Protein AF-A0A4Y2FHA3-F1 (afdb_monomer_lite)

pLDDT: mean 85.62, std 8.45, range [47.62, 93.88]

Foldseek 3Di:
DDPPDPLVVQLVVFPPDPVCPVVNVVVCCVPPVPLVVVLVVLVVVLLVLLVCLLPDPPQDDPVVVCVVNVVSVVSNVVSPPDVPPDPVVVVVSSLSNDDPVVVVVVVPPPPD

Radius of gyration: 20.84 Å; chains: 1; bounding box: 44×25×58 Å

InterPro domains:
  IPR005312 Domain of unknown function DUF1759 [PF03564] (7-108)

Sequence (112 aa):
MKPGSRAKEFIESYPVISKNYVSAVMALKLRFGKSDLLFEVYFCELIKLITSIVKSDNKLPLDKLYDKIEAQLRVLESLGLKPEENTSWLYPMVESSLTEEVSRAWQRSSLF

Organism: Araneus ventricosus (NCBI:txid182803)

Secondary structure (DSSP, 8-state):
--TT-HHHHHHHTS-S-TTHHHHHHHHHHHHH--HHHHHHHHHHHHHHHHHHHHHSS----HHHHHHHHHHHHHHHHHTT--TTTT-TTHHHHHHHHS-HHHHHHHHHSTT-

Structure (mmCIF, N/CA/C/O backbone):
data_AF-A0A4Y2FHA3-F1
#
_entry.id   AF-A0A4Y2FHA3-F1
#
loop_
_atom_site.group_PDB
_atom_site.id
_atom_site.type_symbol
_atom_site.label_atom_id
_atom_site.label_alt_id
_atom_site.label_comp_id
_atom_site.label_asym_id
_atom_site.label_entity_id
_atom_site.label_seq_id
_atom_site.pdbx_PDB_ins_code
_atom_site.Cartn_x
_atom_site.Cartn_y
_atom_site.Cartn_z
_atom_site.occupancy
_atom_site.B_iso_or_equiv
_atom_site.auth_seq_id
_atom_site.auth_comp_id
_atom_site.auth_asym_id
_atom_site.auth_atom_id
_atom_site.pdbx_PDB_model_num
ATOM 1 N N . MET A 1 1 ? 2.501 -0.691 -23.467 1.00 75.94 1 MET A N 1
ATOM 2 C CA . MET A 1 1 ? 2.616 0.685 -22.919 1.00 75.94 1 MET A CA 1
ATOM 3 C C . MET A 1 1 ? 1.577 1.567 -23.590 1.00 75.94 1 MET A C 1
ATOM 5 O O . MET A 1 1 ? 1.306 1.347 -24.765 1.00 75.94 1 MET A O 1
ATOM 9 N N . LYS A 1 2 ? 0.992 2.539 -22.879 1.00 86.44 2 LYS A N 1
ATOM 10 C CA . LYS A 1 2 ? 0.002 3.458 -23.467 1.00 86.44 2 LYS A CA 1
ATOM 11 C C . LYS A 1 2 ? 0.650 4.263 -24.617 1.00 86.44 2 LYS A C 1
ATOM 13 O O . LYS A 1 2 ? 1.734 4.818 -24.397 1.00 86.44 2 LYS A O 1
ATOM 18 N N . PRO A 1 3 ? 0.047 4.324 -25.821 1.00 89.19 3 PRO A N 1
ATOM 19 C CA . PRO A 1 3 ? 0.535 5.174 -26.908 1.00 89.19 3 PRO A CA 1
ATOM 20 C C . PRO A 1 3 ? 0.650 6.640 -26.463 1.00 89.19 3 PRO A C 1
ATOM 22 O O . PRO A 1 3 ? -0.215 7.124 -25.737 1.00 89.19 3 PRO A O 1
ATOM 25 N N . GLY A 1 4 ? 1.739 7.318 -26.843 1.00 89.38 4 GLY A N 1
ATOM 26 C CA . GLY A 1 4 ? 2.016 8.708 -26.444 1.00 89.38 4 GLY A CA 1
ATOM 27 C C . GLY A 1 4 ? 2.394 8.902 -24.970 1.00 89.38 4 GLY A C 1
ATOM 28 O O . GLY A 1 4 ? 2.410 10.023 -24.477 1.00 89.38 4 GLY A O 1
ATOM 29 N N . SER A 1 5 ? 2.657 7.825 -24.221 1.00 92.75 5 SER A N 1
ATOM 30 C CA . SER A 1 5 ? 3.170 7.962 -22.856 1.00 92.75 5 SER A CA 1
ATOM 31 C C . SER A 1 5 ? 4.664 8.268 -22.854 1.00 92.75 5 SER A C 1
ATOM 33 O O . SER A 1 5 ? 5.436 7.686 -23.613 1.00 92.75 5 SER A O 1
ATOM 35 N N . ARG A 1 6 ? 5.095 9.087 -21.893 1.00 92.38 6 ARG A N 1
ATOM 36 C CA . ARG A 1 6 ? 6.509 9.430 -21.685 1.00 92.38 6 ARG A CA 1
ATOM 37 C C . ARG A 1 6 ? 7.407 8.213 -21.434 1.00 92.38 6 ARG A C 1
ATOM 39 O O . ARG A 1 6 ? 8.595 8.245 -21.734 1.00 92.38 6 ARG A O 1
ATOM 46 N N . ALA A 1 7 ? 6.850 7.138 -20.875 1.00 92.81 7 ALA A N 1
ATOM 47 C CA . ALA A 1 7 ? 7.563 5.877 -20.690 1.00 92.81 7 ALA A CA 1
ATOM 48 C C . ALA A 1 7 ? 7.793 5.150 -22.027 1.00 92.81 7 ALA A C 1
ATOM 50 O O . ALA A 1 7 ? 8.855 4.566 -22.218 1.00 92.81 7 ALA A O 1
ATOM 51 N N . LYS A 1 8 ? 6.828 5.213 -22.958 1.00 92.44 8 LYS A N 1
ATOM 52 C CA . LYS A 1 8 ? 6.964 4.657 -24.310 1.00 92.44 8 LYS A CA 1
ATOM 53 C C . LYS A 1 8 ? 8.050 5.403 -25.091 1.00 92.44 8 LYS A C 1
ATOM 55 O O . LYS A 1 8 ? 8.991 4.762 -25.539 1.00 92.44 8 LYS A O 1
ATOM 60 N N . GLU A 1 9 ? 7.970 6.733 -25.149 1.00 93.12 9 GLU A N 1
ATOM 61 C CA . GLU A 1 9 ? 8.985 7.582 -25.802 1.00 93.12 9 GLU A CA 1
ATOM 62 C C . GLU A 1 9 ? 10.389 7.332 -25.236 1.00 93.12 9 GLU A C 1
ATOM 64 O O . GLU A 1 9 ? 11.378 7.299 -25.961 1.00 93.12 9 GLU A O 1
ATOM 69 N N . PHE A 1 10 ? 10.479 7.115 -23.920 1.00 92.50 10 PHE A N 1
ATOM 70 C CA . PHE A 1 10 ? 11.738 6.796 -23.257 1.00 92.50 10 PHE A CA 1
ATOM 71 C C . PHE A 1 10 ? 12.314 5.438 -23.654 1.00 92.50 10 PHE A C 1
ATOM 73 O O . PHE A 1 10 ? 13.526 5.299 -23.679 1.00 92.50 10 PHE A O 1
ATOM 80 N N . ILE A 1 11 ? 11.483 4.434 -23.932 1.00 91.94 11 ILE A N 1
ATOM 81 C CA . ILE A 1 11 ? 11.961 3.126 -24.400 1.00 91.94 11 ILE A CA 1
ATOM 82 C C . ILE A 1 11 ? 12.309 3.159 -25.881 1.00 91.94 11 ILE A C 1
ATOM 84 O O . ILE A 1 11 ? 13.258 2.504 -26.295 1.00 91.94 11 ILE A O 1
ATOM 88 N N . GLU A 1 12 ? 11.589 3.948 -26.673 1.00 92.50 12 GLU A N 1
ATOM 89 C CA . GLU A 1 12 ? 11.861 4.107 -28.103 1.00 92.50 12 GLU A CA 1
ATOM 90 C C . GLU A 1 12 ? 13.218 4.775 -28.384 1.00 92.50 12 GLU A C 1
ATOM 92 O O . GLU A 1 12 ? 13.755 4.609 -29.475 1.00 92.50 12 GLU A O 1
ATOM 97 N N . SER A 1 13 ? 13.823 5.463 -27.406 1.00 91.38 13 SER A N 1
ATOM 98 C CA . SER A 1 13 ? 15.189 5.991 -27.538 1.00 91.38 13 SER A CA 1
ATOM 99 C C . SER A 1 13 ? 16.287 4.925 -27.419 1.00 91.38 13 SER A C 1
ATOM 101 O O . SER A 1 13 ? 17.438 5.192 -27.768 1.00 91.38 13 SER A O 1
ATOM 103 N N . TYR A 1 14 ? 15.964 3.726 -26.928 1.00 92.00 14 TYR A N 1
ATOM 104 C CA . TYR A 1 14 ? 16.908 2.622 -26.783 1.00 92.00 14 TYR A CA 1
ATOM 105 C C . TYR A 1 14 ? 16.980 1.822 -28.096 1.00 92.00 14 TYR A C 1
ATOM 107 O O . TYR A 1 14 ? 15.957 1.316 -28.558 1.00 92.00 14 TYR A O 1
ATOM 115 N N . PRO A 1 15 ? 18.174 1.621 -28.691 1.00 93.19 15 PRO A N 1
ATOM 116 C CA . PRO A 1 15 ? 18.325 0.725 -29.835 1.00 93.19 15 PRO A CA 1
ATOM 117 C C . PRO A 1 15 ? 17.862 -0.703 -29.518 1.00 93.19 15 PRO A C 1
ATOM 119 O O . PRO A 1 15 ? 18.141 -1.223 -28.430 1.00 93.19 15 PRO A O 1
ATOM 122 N N . VAL A 1 16 ? 17.202 -1.350 -30.485 1.00 91.44 16 VAL A N 1
ATOM 123 C CA . VAL A 1 16 ? 16.641 -2.708 -30.359 1.00 91.44 16 VAL A CA 1
ATOM 124 C C . VAL A 1 16 ? 17.742 -3.758 -30.526 1.00 91.44 16 VAL A C 1
ATOM 126 O O . VAL A 1 16 ? 17.860 -4.421 -31.552 1.00 91.44 16 VAL A O 1
ATOM 129 N N . ILE A 1 17 ? 18.587 -3.884 -29.506 1.00 93.50 17 ILE A N 1
ATOM 130 C CA . ILE A 1 17 ? 19.658 -4.882 -29.434 1.00 93.50 17 ILE A CA 1
ATOM 131 C C . ILE A 1 17 ? 19.571 -5.653 -28.117 1.00 93.50 17 ILE A C 1
ATOM 133 O O . ILE A 1 17 ? 19.248 -5.087 -27.072 1.00 93.50 17 ILE A O 1
ATOM 137 N N . SER A 1 18 ? 19.920 -6.941 -28.152 1.00 89.88 18 SER A N 1
ATOM 138 C CA . SER A 1 18 ? 19.802 -7.856 -27.005 1.00 89.88 18 SER A CA 1
ATOM 139 C C . SER A 1 18 ? 20.476 -7.334 -25.733 1.00 89.88 18 SER A C 1
ATOM 141 O O . SER A 1 18 ? 19.909 -7.407 -24.645 1.00 89.88 18 SER A O 1
ATOM 143 N N . LYS A 1 19 ? 21.661 -6.734 -25.883 1.00 91.75 19 LYS A N 1
ATOM 144 C CA . LYS A 1 19 ? 22.442 -6.157 -24.779 1.00 91.75 19 LYS A CA 1
ATOM 145 C C . LYS A 1 19 ? 21.721 -5.017 -24.054 1.00 91.75 19 LYS A C 1
ATOM 147 O O . LYS A 1 19 ? 21.995 -4.774 -22.886 1.00 91.75 19 LYS A O 1
ATOM 152 N N . ASN A 1 20 ? 20.812 -4.321 -24.732 1.00 91.50 20 ASN A N 1
ATOM 153 C CA . ASN A 1 20 ? 20.215 -3.085 -24.243 1.00 91.50 20 ASN A CA 1
ATOM 154 C C . ASN A 1 20 ? 18.893 -3.308 -23.490 1.00 91.50 20 ASN A C 1
ATOM 156 O O . ASN A 1 20 ? 18.427 -2.403 -22.803 1.00 91.50 20 ASN A O 1
ATOM 160 N N . TYR A 1 21 ? 18.305 -4.512 -23.552 1.00 92.00 21 TYR A N 1
ATOM 161 C CA . TYR A 1 21 ? 17.062 -4.819 -22.831 1.00 92.00 21 TYR A CA 1
ATOM 162 C C . TYR A 1 21 ? 17.213 -4.676 -21.315 1.00 92.00 21 TYR A C 1
ATOM 164 O O . TYR A 1 21 ? 16.357 -4.078 -20.666 1.00 92.00 21 TYR A O 1
ATOM 172 N N . VAL A 1 22 ? 18.315 -5.174 -20.747 1.00 93.88 22 VAL A N 1
ATOM 173 C CA . VAL A 1 22 ? 18.564 -5.089 -19.300 1.00 93.88 22 VAL A CA 1
ATOM 174 C C . VAL A 1 22 ? 18.679 -3.627 -18.862 1.00 93.88 22 VAL A C 1
ATOM 176 O O . VAL A 1 22 ? 18.017 -3.214 -17.910 1.00 93.88 22 VAL A O 1
ATOM 179 N N . SER A 1 23 ? 19.448 -2.820 -19.599 1.00 92.94 23 SER A N 1
ATOM 180 C CA . SER A 1 23 ? 19.623 -1.389 -19.329 1.00 92.94 23 SER A CA 1
ATOM 181 C C . SER A 1 23 ? 18.323 -0.600 -19.493 1.00 92.94 23 SER A C 1
ATOM 183 O O . SER A 1 23 ? 18.027 0.253 -18.661 1.00 92.94 23 SER A O 1
ATOM 185 N N . ALA A 1 24 ? 17.517 -0.909 -20.511 1.00 93.81 24 ALA A N 1
ATOM 186 C CA . ALA A 1 24 ? 16.218 -0.282 -20.742 1.00 93.81 24 ALA A CA 1
ATOM 187 C C . ALA A 1 24 ? 15.229 -0.568 -19.596 1.00 93.81 24 ALA A C 1
ATOM 189 O O . ALA A 1 24 ? 14.578 0.344 -19.085 1.00 93.81 24 ALA A O 1
ATOM 190 N N . VAL A 1 25 ? 15.158 -1.823 -19.134 1.00 93.00 25 VAL A N 1
ATOM 191 C CA . VAL A 1 25 ? 14.317 -2.216 -17.990 1.00 93.00 25 VAL A CA 1
ATOM 192 C C . VAL A 1 25 ? 14.805 -1.563 -16.698 1.00 93.00 25 VAL A C 1
ATOM 194 O O . VAL A 1 25 ? 13.994 -1.041 -15.932 1.00 93.00 25 VAL A O 1
ATOM 197 N N . MET A 1 26 ? 16.117 -1.556 -16.450 1.00 93.31 26 MET A N 1
ATOM 198 C CA . MET A 1 26 ? 16.691 -0.913 -15.266 1.00 93.31 26 MET A CA 1
ATOM 199 C C . MET A 1 26 ? 16.405 0.592 -15.258 1.00 93.31 26 MET A C 1
ATOM 201 O O . MET A 1 26 ? 15.965 1.130 -14.244 1.00 93.31 26 MET A O 1
ATOM 205 N N . ALA A 1 27 ? 16.574 1.262 -16.396 1.00 92.62 27 ALA A N 1
ATOM 206 C CA . ALA A 1 27 ? 16.309 2.687 -16.520 1.00 92.62 27 ALA A CA 1
ATOM 207 C C . ALA A 1 27 ? 14.814 3.024 -16.383 1.00 92.62 27 ALA A C 1
ATOM 209 O O . ALA A 1 27 ? 14.470 4.040 -15.779 1.00 92.62 27 ALA A O 1
ATOM 210 N N . LEU A 1 28 ? 13.913 2.157 -16.865 1.00 93.00 28 LEU A N 1
ATOM 211 C CA . LEU A 1 28 ? 12.475 2.282 -16.604 1.00 93.00 28 LEU A CA 1
ATOM 212 C C . LEU A 1 28 ? 12.158 2.200 -15.113 1.00 93.00 28 LEU A C 1
ATOM 214 O O . LEU A 1 28 ? 11.427 3.049 -14.604 1.00 93.00 28 LEU A O 1
ATOM 218 N N . LYS A 1 29 ? 12.704 1.196 -14.416 1.00 91.12 29 LYS A N 1
ATOM 219 C CA . LYS A 1 29 ? 12.511 1.034 -12.970 1.00 91.12 29 LYS A CA 1
ATOM 220 C C . LYS A 1 29 ? 13.038 2.249 -12.213 1.00 91.12 29 LYS A C 1
ATOM 222 O O . LYS A 1 29 ? 12.310 2.810 -11.410 1.00 91.12 29 LYS A O 1
ATOM 227 N N . LEU A 1 30 ? 14.239 2.720 -12.540 1.00 90.25 30 LEU A N 1
ATOM 228 C CA . LEU A 1 30 ? 14.836 3.889 -11.896 1.00 90.25 30 LEU A CA 1
ATOM 229 C C . LEU A 1 30 ? 14.007 5.164 -12.115 1.00 90.25 30 LEU A C 1
ATOM 231 O O . LEU A 1 30 ? 13.823 5.967 -11.204 1.00 90.25 30 LEU A O 1
ATOM 235 N N . ARG A 1 31 ? 13.508 5.370 -13.338 1.00 91.12 31 ARG A N 1
ATOM 236 C CA . ARG A 1 31 ? 12.826 6.613 -13.710 1.00 91.12 31 ARG A CA 1
ATOM 237 C C . ARG A 1 31 ? 11.355 6.644 -13.297 1.00 91.12 31 ARG A C 1
ATOM 239 O O . ARG A 1 31 ? 10.852 7.707 -12.931 1.00 91.12 31 ARG A O 1
ATOM 246 N N . PHE A 1 32 ? 10.665 5.509 -13.394 1.00 89.44 32 PHE A N 1
ATOM 247 C CA . PHE A 1 32 ? 9.211 5.415 -13.233 1.00 89.44 32 PHE A CA 1
ATOM 248 C C . PHE A 1 32 ? 8.771 4.457 -12.121 1.00 89.44 32 PHE A C 1
ATOM 250 O O . PHE A 1 32 ? 7.669 4.610 -11.606 1.00 89.44 32 PHE A O 1
ATOM 257 N N . GLY A 1 33 ? 9.609 3.502 -11.719 1.00 86.06 33 GLY A N 1
ATOM 258 C CA . GLY A 1 33 ? 9.349 2.562 -10.625 1.00 86.06 33 GLY A CA 1
ATOM 259 C C . GLY A 1 33 ? 9.665 3.154 -9.253 1.00 86.06 33 GLY A C 1
ATOM 260 O O . GLY A 1 33 ? 10.402 2.549 -8.484 1.00 86.06 33 GLY A O 1
ATOM 261 N N . LYS A 1 34 ? 9.137 4.349 -8.962 1.00 87.62 34 LYS A N 1
ATOM 262 C CA . LYS A 1 34 ? 9.306 5.042 -7.676 1.00 87.62 34 LYS A CA 1
ATOM 263 C C . LYS A 1 34 ? 8.433 4.388 -6.598 1.00 87.62 34 LYS A C 1
ATOM 265 O O . LYS A 1 34 ? 7.387 4.932 -6.245 1.00 87.62 34 LYS A O 1
ATOM 270 N N . SER A 1 35 ? 8.845 3.212 -6.126 1.00 86.19 35 SER A N 1
ATOM 271 C CA . SER A 1 35 ? 8.149 2.443 -5.084 1.00 86.19 35 SER A CA 1
ATOM 272 C C . SER A 1 35 ? 7.916 3.262 -3.821 1.00 86.19 35 SER A C 1
ATOM 274 O O . SER A 1 35 ? 6.816 3.219 -3.291 1.00 86.19 35 SER A O 1
ATOM 276 N N . ASP A 1 36 ? 8.892 4.070 -3.409 1.00 85.56 36 ASP A N 1
ATOM 277 C CA . ASP A 1 36 ? 8.820 4.856 -2.169 1.00 85.56 36 ASP A CA 1
ATOM 278 C C . ASP A 1 36 ? 7.729 5.933 -2.245 1.00 85.56 36 ASP A C 1
ATOM 280 O O . ASP A 1 36 ? 6.916 6.081 -1.340 1.00 85.56 36 ASP A O 1
ATOM 284 N N . LEU A 1 37 ? 7.633 6.629 -3.384 1.00 88.19 37 LEU A N 1
ATOM 285 C CA . LEU A 1 37 ? 6.557 7.595 -3.619 1.00 88.19 37 LEU A CA 1
ATOM 286 C C . LEU A 1 37 ? 5.190 6.901 -3.629 1.00 88.19 37 LEU A C 1
ATOM 288 O O . LEU A 1 37 ? 4.204 7.433 -3.127 1.00 88.19 37 LEU A O 1
ATOM 292 N N . LEU A 1 38 ? 5.120 5.718 -4.239 1.00 88.88 38 LEU A N 1
ATOM 293 C CA . LEU A 1 38 ? 3.885 4.952 -4.298 1.00 88.88 38 LEU A CA 1
ATOM 294 C C . LEU A 1 38 ? 3.478 4.454 -2.902 1.00 88.88 38 LEU A C 1
ATOM 296 O O . LEU A 1 38 ? 2.299 4.504 -2.563 1.00 88.88 38 LEU A O 1
ATOM 300 N N . PHE A 1 39 ? 4.452 4.055 -2.083 1.00 89.38 39 PHE A N 1
ATOM 301 C CA . PHE A 1 39 ? 4.258 3.707 -0.682 1.00 89.38 39 PHE A CA 1
ATOM 302 C C . PHE A 1 39 ? 3.663 4.885 0.090 1.00 89.38 39 PHE A C 1
ATOM 304 O O . PHE A 1 39 ? 2.636 4.720 0.740 1.00 89.38 39 PHE A O 1
ATOM 311 N N . GLU A 1 40 ? 4.238 6.086 -0.035 1.00 88.69 40 GLU A N 1
ATOM 312 C CA . GLU A 1 40 ? 3.708 7.293 0.614 1.00 88.69 40 GLU A CA 1
ATOM 313 C C . GLU A 1 40 ? 2.255 7.579 0.212 1.00 88.69 40 GLU A C 1
ATOM 315 O O . GLU A 1 40 ? 1.432 7.923 1.063 1.00 88.69 40 GLU A O 1
ATOM 320 N N . VAL A 1 41 ? 1.915 7.410 -1.071 1.00 91.06 41 VAL A N 1
ATOM 321 C CA . VAL A 1 41 ? 0.546 7.608 -1.570 1.00 91.06 41 VAL A CA 1
ATOM 322 C C . VAL A 1 41 ? -0.424 6.618 -0.928 1.00 91.06 41 VAL A C 1
ATOM 324 O O . VAL A 1 41 ? -1.424 7.055 -0.356 1.00 91.06 41 VAL A O 1
ATOM 327 N N . TYR A 1 42 ? -0.126 5.317 -0.965 1.00 90.12 42 TYR A N 1
ATOM 328 C CA . TYR A 1 42 ? -0.991 4.296 -0.361 1.00 90.12 42 TYR A CA 1
ATOM 329 C C . TYR A 1 42 ? -1.071 4.432 1.163 1.00 90.12 42 TYR A C 1
ATOM 331 O O . TYR A 1 42 ? -2.137 4.268 1.753 1.00 90.12 42 TYR A O 1
ATOM 339 N N . PHE A 1 43 ? 0.019 4.832 1.812 1.00 89.12 43 PHE A N 1
ATOM 340 C CA . PHE A 1 43 ? 0.033 5.117 3.242 1.00 89.12 43 PHE A CA 1
ATOM 341 C C . PHE A 1 43 ? -0.878 6.308 3.582 1.00 89.12 43 PHE A C 1
ATOM 343 O O . PHE A 1 43 ? -1.695 6.244 4.503 1.00 89.12 43 PHE A O 1
ATOM 350 N N . CYS A 1 44 ? -0.821 7.378 2.785 1.00 90.62 44 CYS A N 1
ATOM 351 C CA . CYS A 1 44 ? -1.738 8.508 2.912 1.00 90.62 44 CYS A CA 1
ATOM 352 C C . CYS A 1 44 ? -3.198 8.108 2.655 1.00 90.62 44 CYS A C 1
ATOM 354 O O . CYS A 1 44 ? -4.099 8.627 3.315 1.00 90.62 44 CYS A O 1
ATOM 356 N N . GLU A 1 45 ? -3.462 7.217 1.699 1.00 91.31 45 GLU A N 1
ATOM 357 C CA . GLU A 1 45 ? -4.804 6.685 1.441 1.00 91.31 45 GLU A CA 1
ATOM 358 C C . GLU A 1 45 ? -5.334 5.866 2.618 1.00 91.31 45 GLU A C 1
ATOM 360 O O . GLU A 1 45 ? -6.485 6.061 3.013 1.00 91.31 45 GLU A O 1
ATOM 365 N N . LEU A 1 46 ? -4.494 5.034 3.236 1.00 90.69 46 LEU A N 1
ATOM 366 C CA . LEU A 1 46 ? -4.839 4.291 4.445 1.00 90.69 46 LEU A CA 1
ATOM 367 C C . LEU A 1 46 ? -5.203 5.242 5.598 1.00 90.69 46 LEU A C 1
ATOM 369 O O . LEU A 1 46 ? -6.245 5.074 6.233 1.00 90.69 46 LEU A O 1
ATOM 373 N N . ILE A 1 47 ? -4.406 6.293 5.829 1.00 89.69 47 ILE A N 1
ATOM 374 C CA . ILE A 1 47 ? -4.711 7.317 6.843 1.00 89.69 47 ILE A CA 1
ATOM 375 C C . ILE A 1 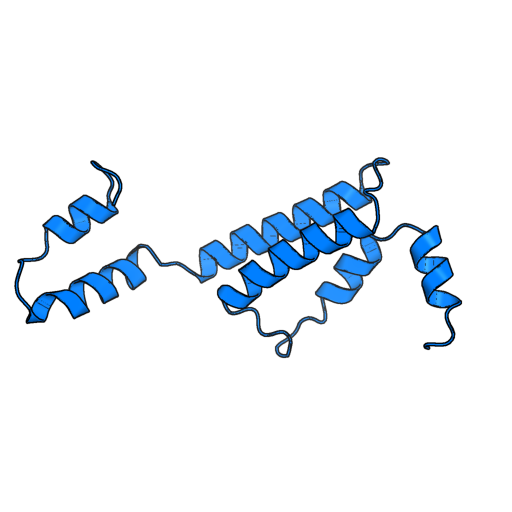47 ? -6.040 8.011 6.541 1.00 89.69 47 ILE A C 1
ATOM 377 O O . ILE A 1 47 ? -6.856 8.204 7.446 1.00 89.69 47 ILE A O 1
ATOM 381 N N . LYS A 1 48 ? -6.285 8.390 5.282 1.00 89.81 48 LYS A N 1
ATOM 382 C CA . LYS A 1 48 ? -7.544 9.031 4.870 1.00 89.81 48 LYS A CA 1
ATOM 383 C C . LYS A 1 48 ? -8.737 8.110 5.088 1.00 89.81 48 LYS A C 1
ATOM 385 O O . LYS A 1 48 ? -9.764 8.578 5.576 1.00 89.81 48 LYS A O 1
ATOM 390 N N . LEU A 1 49 ? -8.597 6.827 4.760 1.00 89.62 49 LEU A N 1
ATOM 391 C CA . LEU A 1 49 ? -9.623 5.817 4.984 1.00 89.62 49 LEU A CA 1
ATOM 392 C C . LEU A 1 49 ? -9.985 5.748 6.467 1.00 89.62 49 LEU A C 1
ATOM 394 O O . LEU A 1 49 ? -11.141 5.994 6.809 1.00 89.62 49 LEU A O 1
ATOM 398 N N . ILE A 1 50 ? -9.001 5.526 7.339 1.00 87.81 50 ILE A N 1
ATOM 399 C CA . ILE A 1 50 ? -9.215 5.440 8.789 1.00 87.81 50 ILE A CA 1
ATOM 400 C C . ILE A 1 50 ? -9.817 6.738 9.330 1.00 87.81 50 ILE A C 1
ATOM 402 O O . ILE A 1 50 ? -10.848 6.717 9.994 1.00 87.81 50 ILE A O 1
ATOM 406 N N . THR A 1 51 ? -9.253 7.887 8.957 1.00 86.88 51 THR A N 1
ATOM 407 C CA . THR A 1 51 ? -9.759 9.201 9.380 1.00 86.88 51 THR A CA 1
ATOM 408 C C . THR A 1 51 ? -11.209 9.427 8.953 1.00 86.88 51 THR A C 1
ATOM 410 O O . THR A 1 51 ? -11.977 10.036 9.697 1.00 86.88 51 THR A O 1
ATOM 413 N N . SER A 1 52 ? -11.600 8.961 7.762 1.00 86.81 52 SER A N 1
ATOM 414 C CA . SER A 1 52 ? -12.979 9.091 7.289 1.00 86.81 52 SER A CA 1
ATOM 415 C C . SER A 1 52 ? -13.949 8.300 8.162 1.00 86.81 52 SER A C 1
ATOM 417 O O . SER A 1 52 ? -14.982 8.842 8.533 1.00 86.81 52 SER A O 1
A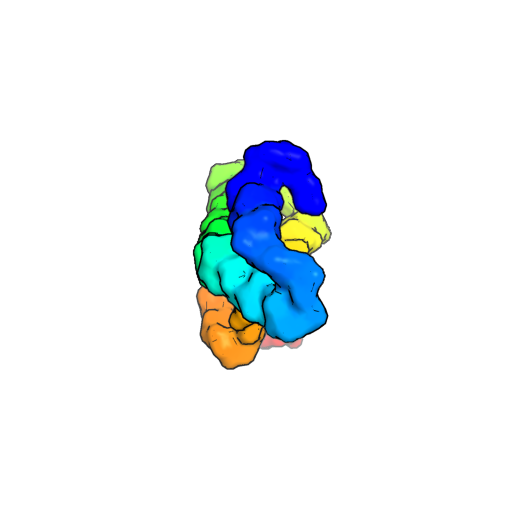TOM 419 N N . ILE A 1 53 ? -13.572 7.084 8.570 1.00 85.19 53 ILE A N 1
ATOM 420 C CA . ILE A 1 53 ? -14.380 6.219 9.438 1.00 85.19 53 ILE A CA 1
ATOM 421 C C . ILE A 1 53 ? -14.529 6.842 10.823 1.00 85.19 53 ILE A C 1
ATOM 423 O O . ILE A 1 53 ? -15.636 6.899 11.341 1.00 85.19 53 ILE A O 1
ATOM 427 N N . VAL A 1 54 ? -13.436 7.370 11.383 1.00 81.94 54 VAL A N 1
ATOM 428 C CA . VAL A 1 54 ? -13.437 8.019 12.704 1.00 81.94 54 VAL A CA 1
ATOM 429 C C . VAL A 1 54 ? -14.309 9.277 12.723 1.00 81.94 54 VAL A C 1
ATOM 431 O O . VAL A 1 54 ? -14.996 9.542 13.705 1.00 81.94 54 VAL A O 1
ATOM 434 N N . LYS A 1 55 ? -14.272 10.085 11.654 1.00 79.94 55 LYS A N 1
ATOM 435 C CA . LYS A 1 55 ? -14.993 11.369 11.591 1.00 79.94 55 LYS A CA 1
ATOM 436 C C . LYS A 1 55 ? -16.444 11.243 11.141 1.00 79.94 55 LYS A C 1
ATOM 438 O O . LYS A 1 55 ? -17.235 12.142 11.414 1.00 79.94 55 LYS A O 1
ATOM 443 N N . SER A 1 56 ? -16.780 10.202 10.389 1.00 72.19 56 SER A N 1
ATOM 444 C CA . SER A 1 56 ? -18.139 9.994 9.905 1.00 72.19 56 SER A CA 1
ATOM 445 C C . SER A 1 56 ? -18.942 9.169 10.903 1.00 72.19 56 SER A C 1
ATOM 447 O O . SER A 1 56 ? -18.467 8.139 11.364 1.00 72.19 56 SER A O 1
ATOM 449 N N . ASP A 1 57 ? -20.203 9.531 11.140 1.00 63.72 57 ASP A N 1
ATOM 450 C CA . ASP A 1 57 ? -21.147 8.643 11.845 1.00 63.72 57 ASP A CA 1
ATOM 451 C C . ASP A 1 57 ? -21.529 7.411 10.982 1.00 63.72 57 ASP A C 1
ATOM 453 O O . ASP A 1 57 ? -22.197 6.478 11.424 1.00 63.72 57 ASP A O 1
ATOM 457 N N . ASN A 1 58 ? -21.047 7.370 9.729 1.00 62.19 58 ASN A N 1
ATOM 458 C CA . ASN A 1 58 ? -21.125 6.227 8.824 1.00 62.19 58 ASN A CA 1
ATOM 459 C C . ASN A 1 58 ? -20.087 5.168 9.199 1.00 62.19 58 ASN A C 1
ATOM 461 O O . ASN A 1 58 ? -19.067 4.975 8.532 1.00 62.19 58 ASN A O 1
ATOM 465 N N . LYS A 1 59 ? -20.391 4.437 10.265 1.00 70.62 59 LYS A N 1
ATOM 466 C CA . LYS A 1 59 ? -19.656 3.236 10.650 1.00 70.62 59 LYS A CA 1
ATOM 467 C C . LYS A 1 59 ? -19.800 2.192 9.541 1.00 70.62 59 LYS A C 1
ATOM 469 O O . LYS A 1 59 ? -20.894 1.696 9.272 1.00 70.62 59 LYS A O 1
ATOM 474 N N . LEU A 1 60 ? -18.693 1.880 8.866 1.00 79.88 60 LEU A N 1
ATOM 475 C CA . LEU A 1 60 ? -18.647 0.735 7.960 1.00 79.88 60 LEU A CA 1
ATOM 476 C C . LEU A 1 60 ? -18.887 -0.550 8.770 1.00 79.88 60 LEU A C 1
ATOM 478 O O . LEU A 1 60 ? -18.378 -0.661 9.888 1.00 79.88 60 LEU A O 1
ATOM 482 N N . PRO A 1 61 ? -19.612 -1.532 8.212 1.00 86.75 61 PRO A N 1
ATOM 483 C CA . PRO A 1 61 ? -19.611 -2.892 8.735 1.00 86.75 61 PRO A CA 1
ATOM 484 C C . PRO A 1 61 ? -18.175 -3.402 8.942 1.00 86.75 61 PRO A C 1
ATOM 486 O O . PRO A 1 61 ? -17.291 -3.100 8.134 1.00 86.75 61 PRO A O 1
ATOM 489 N N . LEU A 1 62 ? -17.940 -4.138 10.033 1.00 85.44 62 L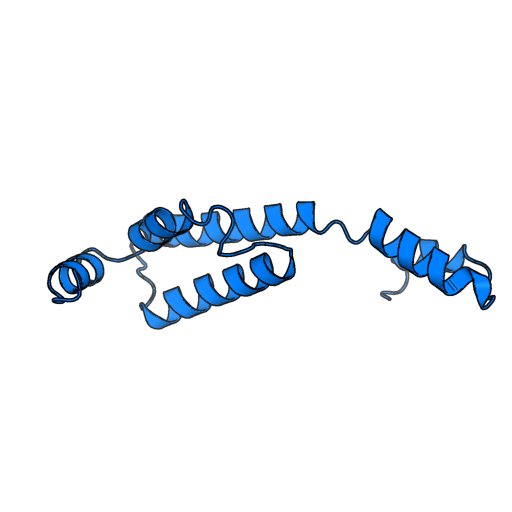EU A N 1
ATOM 490 C CA . LEU A 1 62 ? -16.596 -4.552 10.458 1.00 85.44 62 LEU A CA 1
ATOM 491 C C . LEU A 1 62 ? -15.877 -5.410 9.403 1.00 85.44 62 LEU A C 1
ATOM 493 O O . LEU A 1 62 ? -14.681 -5.243 9.195 1.00 85.44 62 LEU A O 1
ATOM 497 N N . ASP A 1 63 ? -16.614 -6.269 8.701 1.00 89.62 63 ASP A N 1
ATOM 498 C CA . ASP A 1 63 ? -16.142 -7.065 7.562 1.00 89.62 63 ASP A CA 1
ATOM 499 C C . ASP A 1 63 ? -15.602 -6.170 6.437 1.00 89.62 63 ASP A C 1
ATOM 501 O O . ASP A 1 63 ? -14.463 -6.317 6.000 1.00 89.62 63 ASP A O 1
ATOM 505 N N . LYS A 1 64 ? -16.368 -5.150 6.037 1.00 89.69 64 LYS A N 1
ATOM 506 C CA . LYS A 1 64 ? -15.950 -4.209 4.986 1.00 89.69 64 LYS A CA 1
ATOM 507 C C . LYS A 1 64 ? -14.781 -3.332 5.413 1.00 89.69 64 LYS A C 1
ATOM 509 O O . LYS A 1 64 ? -13.993 -2.910 4.567 1.00 89.69 64 LYS A O 1
ATOM 514 N N . LEU A 1 65 ? -14.712 -2.987 6.697 1.00 88.50 65 LEU A N 1
ATOM 515 C CA . LEU A 1 65 ? -13.590 -2.248 7.263 1.00 88.50 65 LEU A CA 1
ATOM 516 C C . LEU A 1 65 ? -12.307 -3.077 7.172 1.00 88.50 65 LEU A C 1
ATOM 518 O O . LEU A 1 65 ? -11.304 -2.587 6.651 1.00 88.50 65 LEU A O 1
ATOM 522 N N . TYR A 1 66 ? -12.377 -4.331 7.621 1.00 89.38 66 TYR A N 1
ATOM 523 C CA . TYR A 1 66 ? -11.279 -5.284 7.550 1.00 89.38 66 TYR A CA 1
ATOM 524 C C . TYR A 1 66 ? -10.787 -5.457 6.111 1.00 89.38 66 TYR A C 1
ATOM 526 O O . TYR A 1 66 ? -9.621 -5.180 5.843 1.00 89.38 66 TYR A O 1
ATOM 534 N N . ASP A 1 67 ? -11.680 -5.782 5.171 1.00 92.12 67 ASP A N 1
ATOM 535 C CA . ASP A 1 67 ? -11.320 -6.005 3.765 1.00 92.12 67 ASP A CA 1
ATOM 536 C C . ASP A 1 67 ? -10.595 -4.802 3.147 1.00 92.12 67 ASP A C 1
ATOM 538 O O . ASP A 1 67 ? -9.636 -4.953 2.387 1.00 92.12 67 ASP A O 1
ATOM 542 N N . LYS A 1 68 ? -11.038 -3.580 3.469 1.00 90.56 68 LYS A N 1
ATOM 543 C CA . LYS A 1 68 ? -10.424 -2.357 2.938 1.00 90.56 68 LYS A CA 1
ATOM 544 C C . LYS A 1 68 ? -9.049 -2.075 3.533 1.00 90.56 68 LYS A C 1
ATOM 546 O O . LYS A 1 68 ? -8.163 -1.651 2.791 1.00 90.56 68 LYS A O 1
ATOM 551 N N . ILE A 1 69 ? -8.882 -2.258 4.843 1.00 89.38 69 ILE A N 1
ATOM 552 C CA . ILE A 1 69 ? -7.586 -2.077 5.508 1.00 89.38 69 ILE A CA 1
ATOM 553 C C . ILE A 1 69 ? -6.607 -3.141 5.004 1.00 89.38 69 ILE A C 1
ATOM 555 O O . ILE A 1 6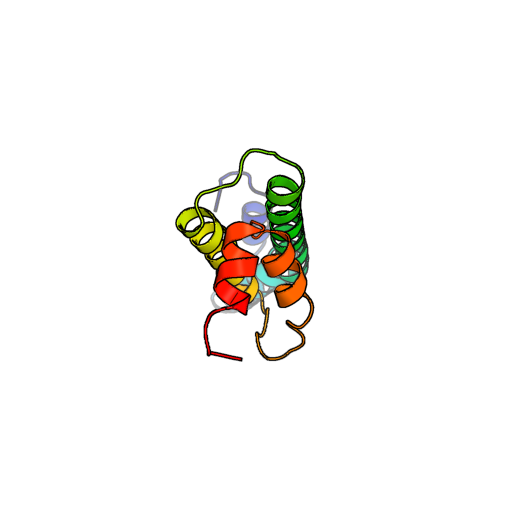9 ? -5.517 -2.797 4.560 1.00 89.38 69 ILE A O 1
ATOM 559 N N . GLU A 1 70 ? -7.026 -4.404 4.974 1.00 89.88 70 GLU A N 1
ATOM 560 C CA . GLU A 1 70 ? -6.239 -5.543 4.491 1.00 89.88 70 GLU A CA 1
ATOM 561 C C . GLU A 1 70 ? -5.788 -5.359 3.033 1.00 89.88 70 GLU A C 1
ATOM 563 O O . GLU A 1 70 ? -4.625 -5.585 2.697 1.00 89.88 70 GLU A O 1
ATOM 568 N N . ALA A 1 71 ? -6.673 -4.878 2.153 1.00 92.31 71 ALA A N 1
ATOM 569 C CA . ALA A 1 71 ? -6.316 -4.590 0.765 1.00 92.31 71 ALA A CA 1
ATOM 570 C C . ALA A 1 71 ? -5.214 -3.522 0.651 1.00 92.31 71 ALA A C 1
ATOM 572 O O . ALA A 1 71 ? -4.302 -3.665 -0.163 1.00 92.31 71 ALA A O 1
ATOM 573 N N . GLN A 1 72 ? -5.279 -2.466 1.467 1.00 89.06 72 GLN A N 1
ATOM 574 C CA . GLN A 1 72 ? -4.266 -1.406 1.494 1.00 89.06 72 GLN A CA 1
ATOM 575 C C . GLN A 1 72 ? -2.940 -1.905 2.080 1.00 89.06 72 GLN A C 1
ATOM 577 O O . GLN A 1 72 ? -1.879 -1.627 1.519 1.00 89.06 72 GLN A O 1
ATOM 582 N N . LEU A 1 73 ? -2.986 -2.697 3.156 1.00 90.00 73 LEU A N 1
ATOM 583 C CA . LEU A 1 73 ? -1.796 -3.308 3.750 1.00 90.00 73 LEU A CA 1
ATOM 584 C C . LEU A 1 73 ? -1.079 -4.228 2.766 1.00 90.00 73 LEU A C 1
ATOM 586 O O . LEU A 1 73 ? 0.125 -4.092 2.592 1.00 90.00 73 LEU A O 1
ATOM 590 N N . ARG A 1 74 ? -1.810 -5.066 2.029 1.00 90.81 74 ARG A N 1
ATOM 591 C CA . ARG A 1 74 ? -1.234 -5.950 1.004 1.00 90.81 74 ARG A CA 1
ATOM 592 C C . ARG A 1 74 ? -0.489 -5.191 -0.092 1.00 90.81 74 ARG A C 1
ATOM 594 O O . ARG A 1 74 ? 0.544 -5.644 -0.588 1.00 90.81 74 ARG A O 1
ATOM 601 N N . VAL A 1 75 ? -1.005 -4.028 -0.489 1.00 90.50 75 VAL A N 1
ATOM 602 C CA . VAL A 1 75 ? -0.314 -3.157 -1.445 1.00 90.50 75 VAL A CA 1
ATOM 603 C C . VAL A 1 75 ? 0.957 -2.589 -0.818 1.00 90.50 75 VAL A C 1
ATOM 605 O O . VAL A 1 75 ? 2.014 -2.656 -1.444 1.00 90.50 75 VAL A O 1
ATOM 608 N N . LEU A 1 76 ? 0.887 -2.093 0.417 1.00 90.12 76 LEU A N 1
ATOM 609 C CA . LEU A 1 76 ? 2.052 -1.577 1.137 1.00 90.12 76 LEU A CA 1
ATOM 610 C C . LEU A 1 76 ? 3.129 -2.654 1.346 1.00 90.12 76 LEU A C 1
ATOM 612 O O . LEU A 1 76 ? 4.307 -2.374 1.134 1.00 90.12 76 LEU A O 1
ATOM 616 N N . GLU A 1 77 ? 2.749 -3.891 1.665 1.00 89.38 77 GLU A N 1
ATOM 617 C CA . GLU A 1 77 ? 3.653 -5.046 1.767 1.00 89.38 77 GLU A CA 1
ATOM 618 C C . GLU A 1 77 ? 4.368 -5.321 0.445 1.00 89.38 77 GLU A C 1
ATOM 620 O O . GLU A 1 77 ? 5.591 -5.462 0.412 1.00 89.38 77 GLU A O 1
ATOM 625 N N . SER A 1 78 ? 3.639 -5.290 -0.677 1.00 89.44 78 SER A N 1
ATOM 626 C CA . SER A 1 78 ? 4.240 -5.443 -2.010 1.00 89.44 78 SER A CA 1
ATOM 627 C C . SER A 1 78 ? 5.229 -4.325 -2.372 1.00 89.44 78 SER A C 1
ATOM 629 O O . SER A 1 78 ? 6.087 -4.510 -3.237 1.00 89.44 78 SER A O 1
ATOM 631 N N . LEU A 1 79 ? 5.120 -3.172 -1.703 1.00 88.50 79 LEU A N 1
ATOM 632 C CA . LEU A 1 79 ? 5.995 -2.009 -1.859 1.00 88.50 79 LEU A CA 1
ATOM 633 C C . LEU A 1 79 ? 7.130 -1.966 -0.828 1.00 88.50 79 LEU A C 1
ATOM 635 O O . LEU A 1 79 ? 7.940 -1.044 -0.875 1.00 88.50 79 LEU A O 1
ATOM 639 N N . GLY A 1 80 ? 7.225 -2.963 0.055 1.00 84.56 80 GLY A N 1
ATOM 640 C CA . GLY A 1 80 ? 8.314 -3.094 1.019 1.00 84.56 80 GLY A CA 1
ATOM 641 C C . GLY A 1 80 ? 7.936 -2.814 2.472 1.00 84.56 80 GLY A C 1
ATOM 642 O O . GLY A 1 80 ? 8.842 -2.745 3.301 1.00 84.56 80 GLY A O 1
ATOM 643 N N . LEU A 1 81 ? 6.644 -2.687 2.813 1.00 84.31 81 LEU A N 1
ATOM 644 C CA . LEU A 1 81 ? 6.218 -2.748 4.214 1.00 84.31 81 LEU A CA 1
ATOM 645 C C . LEU A 1 81 ? 6.565 -4.134 4.759 1.00 84.31 81 LEU A C 1
ATOM 647 O O . LEU A 1 81 ? 5.978 -5.130 4.343 1.00 84.31 81 LEU A O 1
ATOM 651 N N . LYS A 1 82 ? 7.516 -4.208 5.687 1.00 80.88 82 LYS A N 1
ATOM 652 C CA . LYS A 1 82 ? 7.800 -5.449 6.405 1.00 80.88 82 LYS A CA 1
ATOM 653 C C . LYS A 1 82 ? 7.034 -5.425 7.726 1.00 80.88 82 LYS A C 1
ATOM 655 O O . LYS A 1 82 ? 7.306 -4.538 8.538 1.00 80.88 82 LYS A O 1
ATOM 660 N N . PRO A 1 83 ? 6.111 -6.372 7.976 1.00 68.50 83 PRO A N 1
ATOM 661 C CA . PRO A 1 83 ? 5.325 -6.413 9.212 1.00 68.50 83 PRO A CA 1
ATOM 662 C C . PRO A 1 83 ? 6.184 -6.392 10.486 1.00 68.50 83 PRO A C 1
ATOM 664 O O . PRO A 1 83 ? 5.780 -5.851 11.514 1.00 68.50 83 PRO A O 1
ATOM 667 N N . GLU A 1 84 ? 7.394 -6.937 10.383 1.00 70.06 84 GLU A N 1
ATOM 668 C CA . GLU A 1 84 ? 8.394 -7.056 11.442 1.00 70.06 84 GLU A CA 1
ATOM 669 C C . GLU A 1 84 ? 9.287 -5.814 11.651 1.00 70.06 84 GLU A C 1
ATOM 671 O O . GLU A 1 84 ? 9.945 -5.706 12.685 1.00 70.06 84 GLU A O 1
ATOM 676 N N . GLU A 1 85 ? 9.261 -4.822 10.751 1.00 67.31 85 GLU A N 1
ATOM 677 C CA . GLU A 1 85 ? 10.035 -3.573 10.866 1.00 67.31 85 GLU A CA 1
ATOM 678 C C . GLU A 1 85 ? 9.118 -2.374 11.192 1.00 67.31 85 GLU A C 1
ATOM 680 O O . GLU A 1 85 ? 8.835 -1.542 10.335 1.00 67.31 85 GLU A O 1
ATOM 685 N N . ASN A 1 86 ? 8.699 -2.234 12.459 1.00 60.66 86 ASN A N 1
ATOM 686 C CA . ASN A 1 86 ? 7.949 -1.070 12.981 1.00 60.66 86 ASN A CA 1
ATOM 687 C C . ASN A 1 86 ? 6.503 -0.901 12.468 1.00 60.66 86 ASN A C 1
ATOM 689 O O . ASN A 1 86 ? 6.107 0.166 11.998 1.00 60.66 86 ASN A O 1
ATOM 693 N N . THR A 1 87 ? 5.653 -1.905 12.671 1.00 71.88 87 THR A N 1
ATOM 694 C CA . THR A 1 87 ? 4.189 -1.766 12.523 1.00 71.88 87 THR A CA 1
ATOM 695 C C . THR A 1 87 ? 3.478 -1.281 13.790 1.00 71.88 87 THR A C 1
ATOM 697 O O . THR A 1 87 ? 2.252 -1.262 13.846 1.00 71.88 87 THR A O 1
ATOM 700 N N . SER A 1 88 ? 4.211 -0.806 14.801 1.00 81.44 88 SER A N 1
ATOM 701 C CA . SER A 1 88 ? 3.641 -0.325 16.071 1.00 81.44 88 SER A CA 1
ATOM 702 C C . SER A 1 88 ? 2.613 0.804 15.906 1.00 81.44 88 SER A C 1
ATOM 704 O O . SER A 1 88 ? 1.768 0.993 16.773 1.00 81.44 88 SER A O 1
ATOM 706 N N . TRP A 1 89 ? 2.663 1.548 14.795 1.00 82.50 89 TRP A N 1
ATOM 707 C CA . TRP A 1 89 ? 1.688 2.588 14.452 1.00 82.50 89 TRP A CA 1
ATOM 708 C C . TRP A 1 89 ? 0.372 2.030 13.883 1.00 82.50 89 TRP A C 1
ATOM 710 O O . TRP A 1 89 ? -0.643 2.717 13.959 1.00 82.50 89 TRP A O 1
ATOM 720 N N . LEU A 1 90 ? 0.355 0.803 13.341 1.00 82.94 90 LEU A N 1
ATOM 721 C CA . LEU A 1 90 ? -0.850 0.198 12.759 1.00 82.94 90 LEU A CA 1
ATOM 722 C C . LEU A 1 90 ? -1.891 -0.115 13.820 1.00 82.94 90 LEU A C 1
ATOM 724 O O . LEU A 1 90 ? -3.069 0.154 13.608 1.00 82.94 90 LEU A O 1
ATOM 728 N N . TYR A 1 91 ? -1.454 -0.646 14.960 1.00 83.62 91 TYR A N 1
ATOM 729 C CA . TYR A 1 91 ? -2.348 -1.026 16.048 1.00 83.62 91 TYR A CA 1
ATOM 730 C C . TYR A 1 91 ? -3.235 0.142 16.521 1.00 83.62 91 TYR A C 1
ATOM 732 O O . TYR A 1 91 ? -4.455 0.020 16.406 1.00 83.62 91 TYR A O 1
ATOM 740 N N . PRO A 1 92 ? -2.688 1.308 16.936 1.00 85.88 92 PRO A N 1
ATOM 741 C CA . PRO A 1 92 ? -3.520 2.444 17.330 1.00 85.88 92 PRO A CA 1
ATOM 742 C C . PRO A 1 92 ? -4.345 3.012 16.163 1.00 85.88 92 PRO A C 1
ATOM 744 O O . PRO A 1 92 ? -5.440 3.526 16.383 1.00 85.88 92 PRO A O 1
ATOM 747 N N . MET A 1 93 ? -3.872 2.903 14.913 1.00 85.19 93 MET A N 1
ATOM 748 C CA . MET A 1 93 ? -4.644 3.339 13.742 1.00 85.19 93 MET A CA 1
ATOM 749 C C . MET A 1 93 ? -5.894 2.479 13.546 1.00 85.19 93 MET A C 1
ATOM 751 O O . MET A 1 93 ? -6.994 3.017 13.417 1.00 85.19 93 MET A O 1
ATOM 755 N N . VAL A 1 94 ? -5.740 1.154 13.564 1.00 84.81 94 VAL A N 1
ATOM 756 C CA . VAL A 1 94 ? -6.854 0.212 13.422 1.00 84.81 94 VAL A CA 1
ATOM 757 C C . VAL A 1 94 ? -7.797 0.336 14.611 1.00 84.81 94 VAL A C 1
ATOM 759 O O . VAL A 1 94 ? -8.995 0.494 14.396 1.00 84.81 94 VAL A O 1
ATOM 762 N N . GLU A 1 95 ? -7.274 0.361 15.839 1.00 85.19 95 GLU A N 1
ATOM 763 C CA . GLU A 1 95 ? -8.072 0.517 17.059 1.00 85.19 95 GLU A CA 1
ATOM 764 C C . GLU A 1 95 ? -8.941 1.780 17.012 1.00 85.19 95 GLU A C 1
ATOM 766 O O . GLU A 1 95 ? -10.134 1.710 17.302 1.00 85.19 95 GLU A O 1
ATOM 771 N N . SER A 1 96 ? -8.389 2.908 16.545 1.00 84.88 96 SER A N 1
ATOM 772 C CA . SER A 1 96 ? -9.148 4.159 16.421 1.00 84.88 96 SER A CA 1
ATOM 773 C C . SER A 1 96 ? -10.331 4.065 15.452 1.00 84.88 96 SER A C 1
ATOM 775 O O . SER A 1 96 ? -11.324 4.761 15.638 1.00 84.88 96 SER A O 1
ATOM 777 N N . SER A 1 97 ? -10.247 3.202 14.434 1.00 84.44 97 SER A N 1
ATOM 778 C CA . SER A 1 97 ? -11.307 3.012 13.435 1.00 84.44 97 SER A CA 1
ATOM 779 C C . SER A 1 97 ? -12.454 2.114 13.910 1.00 84.44 97 SER A C 1
ATOM 781 O O . SER A 1 97 ? -13.508 2.076 13.270 1.00 84.44 97 SER A O 1
ATOM 783 N N . LEU A 1 98 ? -12.260 1.381 15.011 1.00 85.31 98 LEU A N 1
ATOM 784 C CA . LEU A 1 98 ? -13.266 0.481 15.558 1.00 85.31 98 LEU A CA 1
ATOM 785 C C . LEU A 1 98 ? -14.353 1.262 16.297 1.00 85.31 98 LEU A C 1
ATOM 787 O O . LEU A 1 98 ? -14.130 2.312 16.896 1.00 85.31 98 LEU A O 1
ATOM 791 N N . THR A 1 99 ? -15.563 0.714 16.292 1.00 82.50 99 THR A N 1
ATOM 792 C CA . THR A 1 99 ? -16.655 1.264 17.094 1.00 82.50 99 THR A CA 1
ATOM 793 C C . THR A 1 99 ? -16.449 0.927 18.570 1.00 82.50 99 THR A C 1
ATOM 795 O O . THR A 1 99 ? -15.858 -0.102 18.904 1.00 82.50 99 THR A O 1
ATOM 798 N N . GLU A 1 100 ? -16.995 1.747 19.473 1.00 81.19 100 GLU A N 1
ATOM 799 C CA . GLU A 1 100 ? -16.935 1.458 20.914 1.00 81.19 100 GLU A CA 1
ATOM 800 C C . GLU A 1 100 ? -17.499 0.078 21.266 1.00 81.19 100 GLU A C 1
ATOM 802 O O . GLU A 1 100 ? -16.999 -0.579 22.172 1.00 81.19 100 GLU A O 1
ATOM 807 N N . GLU A 1 101 ? -18.536 -0.374 20.563 1.00 82.56 101 GLU A N 1
ATOM 808 C CA . GLU A 1 101 ? -19.139 -1.684 20.797 1.00 82.56 101 GLU A CA 1
ATOM 809 C C . GLU A 1 101 ? -18.159 -2.818 20.479 1.00 82.56 101 GLU A C 1
ATOM 811 O O . GLU A 1 101 ? -17.966 -3.708 21.308 1.00 82.56 101 GLU A O 1
ATOM 816 N N . VAL A 1 102 ? -17.481 -2.741 19.329 1.00 83.19 102 VAL A N 1
ATOM 817 C CA . VAL A 1 102 ? -16.458 -3.716 18.926 1.00 83.19 102 VAL A CA 1
ATOM 818 C C . VAL A 1 102 ? -15.263 -3.668 19.877 1.00 83.19 102 VAL A C 1
ATOM 820 O O . VAL A 1 102 ? -14.800 -4.714 20.324 1.00 83.19 102 VAL A O 1
ATOM 823 N N . SER A 1 103 ? -14.806 -2.471 20.256 1.00 80.94 103 SER A N 1
ATOM 824 C CA . SER A 1 103 ? -13.697 -2.299 21.203 1.00 80.94 103 SER A CA 1
ATOM 825 C C . SER A 1 103 ? -14.028 -2.885 22.587 1.00 80.94 103 SER A C 1
ATOM 827 O O . SER A 1 103 ? -13.256 -3.667 23.142 1.00 80.94 103 SER A O 1
ATOM 829 N N . ARG A 1 104 ? -15.229 -2.619 23.120 1.00 83.75 104 ARG A N 1
ATOM 830 C CA . ARG A 1 104 ? -15.690 -3.192 24.397 1.00 83.75 104 ARG A CA 1
ATOM 831 C C . ARG A 1 104 ? -15.883 -4.707 24.325 1.00 83.75 104 ARG A C 1
ATOM 833 O O . ARG A 1 104 ? -15.655 -5.391 25.319 1.00 83.75 104 ARG A O 1
ATOM 840 N N . ALA A 1 105 ? -16.362 -5.237 23.199 1.00 85.88 105 ALA A N 1
ATOM 841 C CA . ALA A 1 105 ? -16.491 -6.680 22.999 1.00 85.88 105 ALA A CA 1
ATOM 842 C C . ALA A 1 105 ? -15.114 -7.358 22.976 1.00 85.88 105 ALA A C 1
ATOM 844 O O . ALA A 1 105 ? -14.932 -8.378 23.637 1.00 85.88 105 ALA A O 1
ATOM 845 N N . TRP A 1 106 ? -14.135 -6.745 22.303 1.00 83.81 106 TRP A N 1
ATOM 846 C CA . TRP A 1 106 ? -12.747 -7.199 22.306 1.00 83.81 106 TRP A CA 1
ATOM 847 C C . TRP A 1 106 ? -12.180 -7.228 23.729 1.00 83.81 106 TRP A C 1
ATOM 849 O O .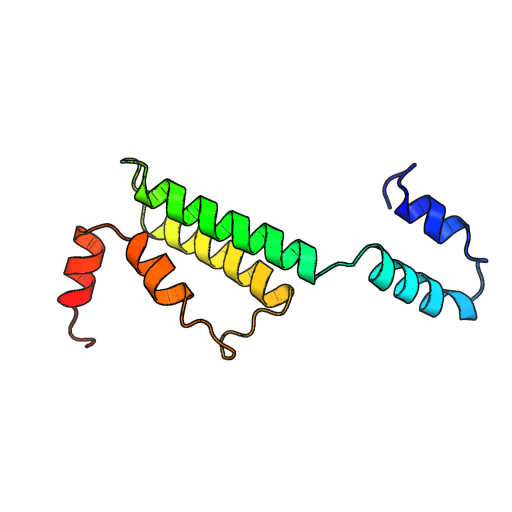 TRP A 1 106 ? -11.709 -8.272 24.162 1.00 83.81 106 TRP A O 1
ATOM 859 N N . GLN A 1 107 ? -12.301 -6.146 24.503 1.00 82.31 107 GLN A N 1
ATOM 860 C CA . GLN A 1 107 ? -11.788 -6.088 25.883 1.00 82.31 107 GLN A CA 1
ATOM 861 C C . GLN A 1 107 ? -12.404 -7.130 26.834 1.00 82.31 107 GLN A C 1
ATOM 863 O O . GLN A 1 107 ? -11.811 -7.450 27.859 1.00 82.31 107 GLN A O 1
ATOM 868 N N . ARG A 1 108 ? -13.603 -7.645 26.531 1.00 84.81 108 ARG A N 1
ATOM 869 C CA . ARG A 1 108 ? -14.268 -8.700 27.317 1.00 84.81 108 ARG A CA 1
ATOM 870 C C . ARG A 1 108 ? -13.910 -10.113 26.866 1.00 84.81 108 ARG A C 1
ATOM 872 O O . ARG A 1 108 ? -14.178 -11.061 27.600 1.00 84.81 108 ARG A O 1
ATOM 879 N N . SER A 1 109 ? -13.369 -10.266 25.660 1.00 81.50 109 SER A N 1
ATOM 880 C CA . SER A 1 109 ? -12.864 -11.544 25.174 1.00 81.50 109 SER A CA 1
ATOM 881 C C . SER A 1 109 ? -11.632 -11.916 25.993 1.00 81.50 109 SER A C 1
ATOM 883 O O . SER A 1 109 ? -10.690 -11.137 26.073 1.00 81.50 109 SER A O 1
ATOM 885 N N . SER A 1 110 ? -11.622 -13.118 26.568 1.00 61.50 110 SER A N 1
ATOM 886 C CA . SER A 1 110 ? -10.578 -13.648 27.460 1.00 61.50 110 SER A CA 1
ATOM 887 C C . SER A 1 110 ? -9.234 -13.942 26.771 1.00 61.50 110 SER A C 1
ATOM 889 O O . SER A 1 110 ? -8.530 -14.871 27.157 1.00 61.50 110 SER A O 1
ATOM 891 N N . LEU A 1 111 ? -8.910 -13.219 25.699 1.00 60.12 111 LEU A N 1
ATOM 892 C CA . LEU A 1 111 ? -7.659 -13.334 24.951 1.00 60.12 111 LEU A CA 1
ATOM 893 C C . LEU A 1 111 ? -6.627 -12.264 25.347 1.00 60.12 111 LEU A C 1
ATOM 895 O O . LEU A 1 111 ? -5.590 -12.178 24.697 1.00 60.12 111 LEU A O 1
ATOM 899 N N . PHE A 1 112 ? -6.882 -11.523 26.431 1.00 47.62 112 PHE A N 1
ATOM 900 C CA . PHE A 1 112 ? -5.897 -10.772 27.212 1.00 47.62 112 PHE A CA 1
ATOM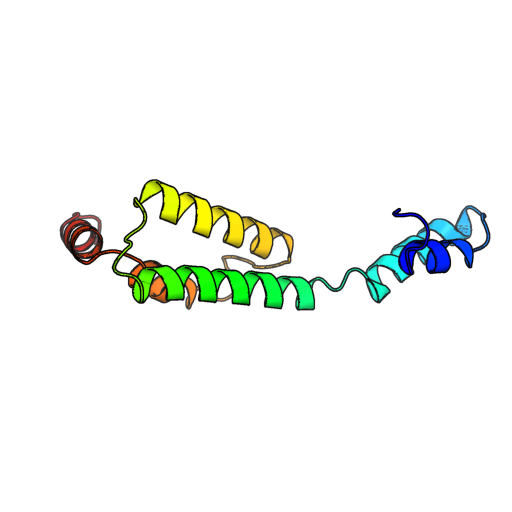 901 C C . PHE A 1 112 ? -6.245 -10.843 28.700 1.00 47.62 112 PHE A C 1
ATOM 903 O O . PHE A 1 112 ? -7.449 -10.718 29.024 1.00 47.62 112 PHE A O 1
#